Protein AF-A0A1B2HMR7-F1 (afdb_monomer_lite)

Secondary structure (DSSP, 8-state):
------SS---PPTT--EEE---SSHHHHHHHHHHHHHT--SSS-EEEGGGGGGGGGGGGS-HHHHHH-HHHHHHHTS-HHHHHHHHHHHHHSSHHHHHHHHT--HHHHHHHHHHHTTTS-TT-HHHHHHHHHHHTTT-

Foldseek 3Di:
DDDDDDPDDDDDDQPAAWFAADDPDPVRRVVLGVLQSLQADNVRRYGYSVVCVPLSVLLVDDLVVLCPDQQLVLLVPDDPVLLLLLVLCLVPVDLVSSCVVVVHDSVVSVVSVVVSVVRHVSVPSVVNVSSSSSNSSND

Radius of gyration: 16.36 Å; chains: 1; bounding box: 36×29×45 Å

pLDDT: mean 90.77, std 8.51, range [59.47, 97.31]

Sequence (139 aa):
MGVVLAGHLAGFPDGVLAGVGTSPCPARAWTEARTALRFTTVRTPVISHDDLGALALLAHVPVEVLRANADVVALTALSEEDRDTLDAYCATGSLRRAADLLHLHHSSVSRRLDQIGRSVDVSDLARTKLALAALKLLD

Organism: NCBI:txid1586287

Structure (mmCIF, N/CA/C/O backbone):
data_AF-A0A1B2HMR7-F1
#
_entry.id   AF-A0A1B2HMR7-F1
#
loop_
_atom_site.group_PDB
_atom_site.id
_atom_site.type_symbol
_atom_site.label_atom_id
_atom_site.label_alt_id
_atom_site.label_comp_id
_atom_site.label_asym_id
_atom_site.label_entity_id
_atom_site.label_seq_id
_atom_site.pdbx_PDB_ins_code
_atom_site.Cartn_x
_atom_site.Cartn_y
_atom_site.Cartn_z
_atom_site.occupancy
_atom_site.B_iso_or_equiv
_atom_site.auth_seq_id
_atom_site.auth_comp_id
_atom_site.auth_asym_id
_atom_site.auth_atom_id
_atom_site.pdbx_PDB_model_num
ATOM 1 N N . MET A 1 1 ? 0.194 12.836 -17.454 1.00 59.47 1 MET A N 1
ATOM 2 C CA . MET A 1 1 ? 1.172 11.728 -17.492 1.00 59.47 1 MET A CA 1
ATOM 3 C C . MET A 1 1 ? 2.255 12.082 -18.496 1.00 59.47 1 MET A C 1
ATOM 5 O O . MET A 1 1 ? 1.935 12.222 -19.668 1.00 59.47 1 MET A O 1
ATOM 9 N N . GLY A 1 2 ? 3.485 12.314 -18.034 1.00 62.34 2 GLY A N 1
ATOM 10 C CA . GLY A 1 2 ? 4.658 12.565 -18.882 1.00 62.34 2 GLY A CA 1
ATOM 11 C C . GLY A 1 2 ? 5.646 11.401 -18.778 1.00 62.34 2 GLY A C 1
ATOM 12 O O . GLY A 1 2 ? 5.619 10.675 -17.787 1.00 62.34 2 GLY A O 1
ATOM 13 N N . VAL A 1 3 ? 6.486 11.206 -19.795 1.00 63.47 3 VAL A N 1
ATOM 14 C CA . VAL A 1 3 ? 7.517 10.154 -19.816 1.00 63.47 3 VAL A CA 1
ATOM 15 C C . VAL A 1 3 ? 8.874 10.811 -19.991 1.00 63.47 3 VAL A C 1
ATOM 17 O O . VAL A 1 3 ? 9.042 11.646 -20.877 1.00 63.47 3 VAL A O 1
ATOM 20 N N . VAL A 1 4 ? 9.838 10.423 -19.159 1.00 71.44 4 VAL A N 1
ATOM 21 C CA . VAL A 1 4 ? 11.224 10.884 -19.257 1.00 71.44 4 VAL A CA 1
ATOM 22 C C . VAL A 1 4 ? 12.126 9.660 -19.336 1.00 71.44 4 VAL A C 1
ATOM 24 O O . VAL A 1 4 ? 12.092 8.801 -18.460 1.00 71.44 4 VAL A O 1
ATOM 27 N N . LEU A 1 5 ? 12.932 9.581 -20.395 1.00 66.69 5 LEU A N 1
ATOM 28 C CA . LEU A 1 5 ? 14.056 8.652 -20.467 1.00 66.69 5 LEU A CA 1
ATOM 29 C C . LEU A 1 5 ? 15.247 9.333 -19.797 1.00 66.69 5 LEU A C 1
ATOM 31 O O . LEU A 1 5 ? 15.783 10.304 -20.328 1.00 66.69 5 LEU A O 1
ATOM 35 N N . ALA A 1 6 ? 15.625 8.853 -18.617 1.00 63.91 6 ALA A N 1
ATOM 36 C CA . ALA A 1 6 ? 16.702 9.436 -17.834 1.00 63.91 6 ALA A CA 1
ATOM 37 C C . ALA A 1 6 ? 17.870 8.452 -17.718 1.00 63.91 6 ALA A C 1
ATOM 39 O O . ALA A 1 6 ? 17.694 7.323 -17.272 1.00 63.91 6 ALA A O 1
ATOM 40 N N . GLY A 1 7 ? 19.076 8.896 -18.087 1.00 60.81 7 GLY A N 1
ATOM 41 C CA . GLY A 1 7 ? 20.317 8.170 -17.780 1.00 60.81 7 GLY A CA 1
ATOM 42 C C . GLY A 1 7 ? 20.740 8.304 -16.311 1.00 60.81 7 GLY A C 1
ATOM 43 O O . GLY A 1 7 ? 21.601 7.562 -15.848 1.00 60.81 7 GLY A O 1
ATOM 44 N N . HIS A 1 8 ? 20.133 9.243 -15.577 1.00 62.59 8 HIS A N 1
ATOM 45 C CA . HIS A 1 8 ? 20.333 9.448 -14.148 1.00 62.59 8 HIS A CA 1
ATOM 46 C C . HIS A 1 8 ? 19.025 9.903 -13.490 1.00 62.59 8 HIS A C 1
ATOM 48 O O . HIS A 1 8 ? 18.382 10.838 -13.965 1.00 62.59 8 HIS A O 1
ATOM 54 N N . LEU A 1 9 ? 18.633 9.240 -12.404 1.00 66.88 9 LEU A N 1
ATOM 55 C CA . LEU A 1 9 ? 17.415 9.530 -11.648 1.00 66.88 9 LEU A CA 1
ATOM 56 C C . LEU A 1 9 ? 17.768 10.433 -10.463 1.00 66.88 9 LEU A C 1
ATOM 58 O O . LEU A 1 9 ? 18.010 9.950 -9.361 1.00 66.88 9 LEU A O 1
ATOM 62 N N . ALA A 1 10 ? 17.835 11.743 -10.689 1.00 65.94 10 ALA A N 1
ATOM 63 C CA . ALA A 1 10 ? 18.004 12.719 -9.616 1.00 65.94 10 ALA A CA 1
ATOM 64 C C . ALA A 1 10 ? 17.124 13.947 -9.858 1.00 65.94 10 ALA A C 1
ATOM 66 O O . ALA A 1 10 ? 16.918 14.351 -11.001 1.00 65.94 10 ALA A O 1
ATOM 67 N N . GLY A 1 11 ? 16.637 14.547 -8.768 1.00 71.38 11 GLY A N 1
ATOM 68 C CA . GLY A 1 11 ? 15.943 15.837 -8.806 1.00 71.38 11 GLY A CA 1
ATOM 69 C C . GLY A 1 11 ? 14.498 15.774 -9.303 1.00 71.38 11 GLY A C 1
ATOM 70 O O . GLY A 1 11 ? 14.119 16.559 -10.169 1.00 71.38 11 GLY A O 1
ATOM 71 N N . PHE A 1 12 ? 13.681 14.864 -8.760 1.00 77.81 12 PHE A N 1
ATOM 72 C CA . PHE A 1 12 ? 12.230 14.966 -8.938 1.00 77.81 12 PHE A CA 1
ATOM 73 C C . PHE A 1 12 ? 11.720 16.236 -8.236 1.00 77.81 12 PHE A C 1
ATOM 75 O O . PHE A 1 12 ? 12.102 16.464 -7.087 1.00 77.81 12 PHE A O 1
ATOM 82 N N . PRO A 1 13 ? 10.886 17.064 -8.893 1.00 81.44 13 PRO A N 1
ATOM 83 C CA . PRO A 1 13 ? 10.256 18.203 -8.237 1.00 81.44 13 PRO A CA 1
ATOM 84 C C . PRO A 1 13 ? 9.382 17.758 -7.061 1.00 81.44 13 PRO A C 1
ATOM 86 O O . PRO A 1 13 ? 8.783 16.679 -7.099 1.00 81.44 13 PRO A O 1
ATOM 89 N N . ASP A 1 14 ? 9.260 18.617 -6.051 1.00 79.50 14 ASP A N 1
ATOM 90 C CA . ASP A 1 14 ? 8.405 18.349 -4.897 1.00 79.50 14 ASP A CA 1
ATOM 91 C C . ASP A 1 14 ? 6.952 18.090 -5.329 1.00 79.50 14 ASP A C 1
ATOM 93 O O . ASP A 1 14 ? 6.395 18.781 -6.185 1.00 79.50 14 ASP A O 1
ATOM 97 N N . GLY A 1 15 ? 6.337 17.065 -4.735 1.00 81.94 15 GLY A N 1
ATOM 98 C CA . GLY A 1 15 ? 4.955 16.667 -5.017 1.00 81.94 15 GLY A CA 1
ATOM 99 C C . GLY A 1 15 ? 4.756 15.830 -6.287 1.00 81.94 15 GLY A C 1
ATOM 100 O O . GLY A 1 15 ? 3.627 15.425 -6.565 1.00 81.94 15 GLY A O 1
ATOM 101 N N . VAL A 1 16 ? 5.813 15.528 -7.052 1.00 89.00 16 VAL A N 1
ATOM 102 C CA . VAL A 1 16 ? 5.714 14.624 -8.207 1.00 89.00 16 VAL A CA 1
ATOM 103 C C . VAL A 1 16 ? 5.707 13.170 -7.752 1.00 89.00 16 VAL A C 1
ATOM 105 O O . VAL A 1 16 ? 6.626 12.716 -7.075 1.00 89.00 16 VAL A O 1
ATOM 108 N N . LEU A 1 17 ? 4.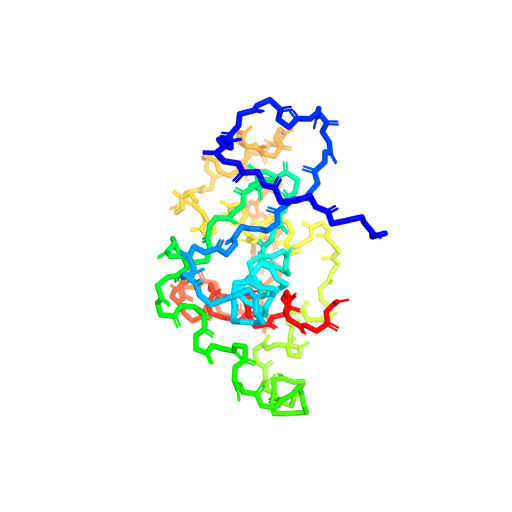699 12.423 -8.203 1.00 92.25 17 LEU A N 1
ATOM 109 C CA . LEU A 1 17 ? 4.675 10.969 -8.104 1.00 92.25 17 LEU A CA 1
ATOM 110 C C . LEU A 1 17 ? 5.361 10.352 -9.327 1.00 92.25 17 LEU A C 1
ATOM 112 O O . LEU A 1 17 ? 5.007 10.665 -10.467 1.00 92.25 17 LEU A O 1
ATOM 116 N N . ALA A 1 18 ? 6.337 9.476 -9.099 1.00 92.88 18 ALA A N 1
ATOM 117 C CA . ALA A 1 18 ? 7.107 8.831 -10.153 1.00 92.88 18 ALA A CA 1
ATOM 118 C C . ALA A 1 18 ? 7.335 7.343 -9.870 1.00 92.88 18 ALA A C 1
ATOM 120 O O . ALA A 1 18 ? 7.839 6.947 -8.822 1.00 92.88 18 ALA A O 1
ATOM 121 N N . GLY A 1 19 ? 7.013 6.512 -10.857 1.00 94.38 19 GLY A N 1
ATOM 122 C CA . GLY A 1 19 ? 7.447 5.124 -10.897 1.00 94.38 19 GLY A CA 1
ATOM 123 C C . GLY A 1 19 ? 8.644 4.971 -11.825 1.00 94.38 19 GLY A C 1
ATOM 124 O O . GLY A 1 19 ? 8.668 5.550 -12.913 1.00 94.38 19 GLY A O 1
ATOM 125 N N . VAL A 1 20 ? 9.629 4.187 -11.406 1.00 94.00 20 VAL A N 1
ATOM 126 C CA . VAL A 1 20 ? 10.858 3.936 -12.161 1.00 94.00 20 VAL A CA 1
ATOM 127 C C . VAL A 1 20 ? 10.910 2.468 -12.565 1.00 94.00 20 VAL A C 1
ATOM 129 O O . VAL A 1 20 ? 10.792 1.585 -11.723 1.00 94.00 20 VAL A O 1
ATOM 132 N N . GLY A 1 21 ? 11.104 2.208 -13.857 1.00 93.88 21 GLY A N 1
ATOM 133 C CA . GLY A 1 21 ? 11.448 0.885 -14.377 1.00 93.88 21 GLY A CA 1
ATOM 134 C C . GLY A 1 21 ? 12.927 0.831 -14.738 1.00 93.88 21 GLY A C 1
ATOM 135 O O . GLY A 1 21 ? 13.463 1.796 -15.283 1.00 93.88 21 GLY A O 1
ATOM 136 N N . THR A 1 22 ? 13.580 -0.283 -14.430 1.00 88.75 22 THR A N 1
ATOM 137 C CA . THR A 1 22 ? 15.036 -0.463 -14.564 1.00 88.75 22 THR A CA 1
ATOM 138 C C . THR A 1 22 ? 15.404 -1.449 -15.672 1.00 88.75 22 THR A C 1
ATOM 140 O O . THR A 1 22 ? 16.586 -1.613 -15.982 1.00 88.75 22 THR A O 1
ATOM 143 N N . SER A 1 23 ? 14.416 -2.090 -16.314 1.00 91.50 23 SER A N 1
ATOM 144 C CA . SER A 1 23 ? 14.672 -3.015 -17.416 1.00 91.50 23 SER A CA 1
ATOM 145 C C . SER A 1 23 ? 15.460 -2.361 -18.563 1.00 91.50 23 SER A C 1
ATOM 147 O O . SER A 1 23 ? 15.125 -1.262 -19.005 1.00 91.50 23 SER A O 1
ATOM 149 N N . PRO A 1 24 ? 16.441 -3.065 -19.158 1.00 89.88 24 PRO A N 1
ATOM 150 C CA . PRO A 1 24 ? 17.122 -2.579 -20.357 1.00 89.88 24 PRO A CA 1
ATOM 151 C C . PRO A 1 24 ? 16.207 -2.556 -21.594 1.00 89.88 24 PRO A C 1
ATOM 153 O O . PRO A 1 24 ? 16.544 -1.933 -22.598 1.00 89.88 24 PRO A O 1
ATOM 156 N N . CYS A 1 25 ? 15.053 -3.237 -21.555 1.00 93.06 25 CYS A N 1
ATOM 157 C CA . CYS A 1 25 ? 14.056 -3.196 -22.621 1.00 93.06 25 CYS A CA 1
ATOM 158 C C . CYS A 1 25 ? 13.075 -2.032 -22.381 1.00 93.06 25 CYS A C 1
ATOM 160 O O . CYS A 1 25 ? 12.325 -2.088 -21.405 1.00 93.06 25 CYS A O 1
ATOM 162 N N . PRO A 1 26 ? 12.973 -1.033 -23.282 1.00 90.75 26 PRO A N 1
ATOM 163 C CA . PRO A 1 26 ? 12.131 0.146 -23.058 1.00 90.75 26 PRO A CA 1
ATOM 164 C C . PRO A 1 26 ? 10.649 -0.167 -22.815 1.00 90.75 26 PRO A C 1
ATOM 166 O O . PRO A 1 26 ? 10.019 0.436 -21.951 1.00 90.75 26 PRO A O 1
ATOM 169 N N . ALA A 1 27 ? 10.085 -1.141 -23.538 1.00 91.94 27 ALA A N 1
ATOM 170 C CA . ALA A 1 27 ? 8.683 -1.534 -23.370 1.00 91.94 27 ALA A CA 1
ATOM 171 C C . ALA A 1 27 ? 8.416 -2.159 -21.989 1.00 91.94 27 ALA A C 1
ATOM 173 O O . ALA A 1 27 ? 7.371 -1.927 -21.373 1.00 91.94 27 ALA A O 1
ATOM 174 N N . ARG A 1 28 ? 9.381 -2.932 -21.483 1.00 92.81 28 ARG A N 1
ATOM 175 C CA . ARG A 1 28 ? 9.301 -3.535 -20.155 1.00 92.81 28 ARG A CA 1
ATOM 176 C C . ARG A 1 28 ? 9.544 -2.497 -19.063 1.00 92.81 28 ARG A C 1
ATOM 178 O O . ARG A 1 28 ? 8.729 -2.423 -18.154 1.00 92.81 28 ARG A O 1
ATOM 185 N N . ALA A 1 29 ? 10.556 -1.642 -19.207 1.00 93.00 29 ALA A N 1
ATOM 186 C CA . ALA A 1 29 ? 10.812 -0.534 -18.286 1.00 93.00 29 ALA A CA 1
ATOM 187 C C . ALA A 1 29 ? 9.598 0.395 -18.165 1.00 93.00 29 ALA A C 1
ATOM 189 O O . ALA A 1 29 ? 9.256 0.838 -17.075 1.00 93.00 29 ALA A O 1
ATOM 190 N N . TRP A 1 30 ? 8.888 0.639 -19.269 1.00 92.44 30 TRP A N 1
ATOM 191 C CA . TRP A 1 30 ? 7.636 1.389 -19.245 1.00 92.44 30 TRP A CA 1
ATOM 192 C C . TRP A 1 30 ? 6.550 0.700 -18.411 1.00 92.44 30 TRP A C 1
ATOM 194 O O . TRP A 1 30 ? 5.875 1.341 -17.607 1.00 92.44 30 TRP A O 1
ATOM 204 N N . THR A 1 31 ? 6.385 -0.611 -18.579 1.00 93.62 31 THR A N 1
ATOM 205 C CA . THR A 1 31 ? 5.411 -1.393 -17.805 1.00 93.62 31 THR A CA 1
ATOM 206 C C . THR A 1 31 ? 5.775 -1.407 -16.319 1.00 93.62 31 THR A C 1
ATOM 208 O O . THR A 1 31 ? 4.919 -1.149 -15.478 1.00 93.62 31 THR A O 1
ATOM 211 N N . GLU A 1 32 ? 7.052 -1.619 -16.002 1.00 95.06 32 GLU A N 1
ATOM 212 C CA . GLU A 1 32 ? 7.606 -1.578 -14.646 1.00 95.06 32 GLU A CA 1
ATOM 213 C C . GLU A 1 32 ? 7.392 -0.210 -13.985 1.00 95.06 32 GLU A C 1
ATOM 215 O O . GLU A 1 32 ? 6.857 -0.139 -12.880 1.00 95.06 32 GLU A O 1
ATOM 220 N N . ALA A 1 33 ? 7.711 0.880 -14.689 1.00 95.06 33 ALA A N 1
ATOM 221 C CA . ALA A 1 33 ? 7.490 2.246 -14.223 1.00 95.06 33 ALA A CA 1
ATOM 222 C C . ALA A 1 33 ? 6.009 2.518 -13.930 1.00 95.06 33 ALA A C 1
ATOM 224 O O . ALA A 1 33 ? 5.676 3.102 -12.903 1.00 95.06 33 ALA A O 1
ATOM 225 N N . ARG A 1 34 ? 5.093 2.062 -14.795 1.00 94.31 34 ARG A N 1
ATOM 226 C CA . ARG A 1 34 ? 3.647 2.209 -14.563 1.00 94.31 34 ARG A CA 1
ATOM 227 C C . ARG A 1 34 ? 3.163 1.414 -13.356 1.00 94.31 34 ARG A C 1
ATOM 229 O O . ARG A 1 34 ? 2.321 1.914 -12.615 1.00 94.31 34 ARG A O 1
ATOM 236 N N . THR A 1 35 ? 3.680 0.205 -13.159 1.00 95.12 35 THR A N 1
ATOM 237 C CA . THR 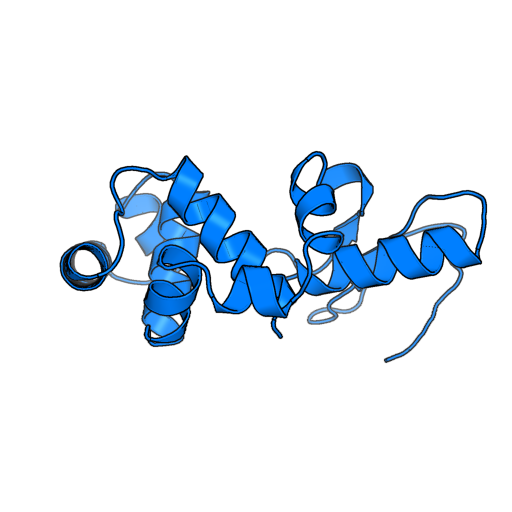A 1 35 ? 3.381 -0.595 -11.969 1.00 95.12 35 THR A CA 1
ATOM 238 C C . THR A 1 35 ? 3.893 0.101 -10.714 1.00 95.12 35 THR A C 1
ATOM 240 O O . THR A 1 35 ? 3.116 0.317 -9.792 1.00 95.12 35 THR A O 1
ATOM 243 N N . ALA A 1 36 ? 5.157 0.529 -10.696 1.00 95.81 36 ALA A N 1
ATOM 244 C CA . ALA A 1 36 ? 5.746 1.258 -9.575 1.00 95.81 36 ALA A CA 1
ATOM 245 C C . ALA A 1 36 ? 4.986 2.546 -9.246 1.00 95.81 36 ALA A C 1
ATOM 247 O O . ALA A 1 36 ? 4.731 2.821 -8.077 1.00 95.81 36 ALA A O 1
ATOM 248 N N . LEU A 1 37 ? 4.543 3.282 -10.270 1.00 95.00 37 LEU A N 1
ATOM 249 C CA . LEU A 1 37 ? 3.776 4.512 -10.098 1.00 95.00 37 LEU A CA 1
ATOM 250 C C . LEU A 1 37 ? 2.484 4.276 -9.304 1.00 95.00 37 LEU A C 1
ATOM 252 O O . LEU A 1 37 ? 2.145 5.092 -8.456 1.00 95.00 37 LEU A O 1
ATOM 256 N N . ARG A 1 38 ? 1.792 3.153 -9.518 1.00 94.31 38 ARG A N 1
ATOM 257 C CA . ARG A 1 38 ? 0.565 2.823 -8.771 1.00 94.31 38 ARG A CA 1
ATOM 258 C C . ARG A 1 38 ? 0.807 2.618 -7.278 1.00 94.31 38 ARG A C 1
ATOM 260 O O . ARG A 1 38 ? -0.075 2.877 -6.478 1.00 94.31 38 ARG A O 1
ATOM 267 N N . PHE A 1 39 ? 2.007 2.196 -6.884 1.00 93.75 39 PHE A N 1
ATOM 268 C CA . PHE A 1 39 ? 2.357 2.032 -5.472 1.00 93.75 39 PHE A CA 1
ATOM 269 C C . PHE A 1 39 ? 2.799 3.332 -4.791 1.00 93.75 39 PHE A C 1
ATOM 271 O O . PHE A 1 39 ? 2.976 3.337 -3.567 1.00 93.75 39 PHE A O 1
ATOM 278 N N . THR A 1 40 ? 3.003 4.412 -5.555 1.00 92.62 40 THR A N 1
ATOM 279 C CA . THR A 1 40 ? 3.458 5.693 -5.003 1.00 92.62 40 THR A CA 1
ATOM 280 C C . THR A 1 40 ? 2.415 6.289 -4.068 1.00 92.62 40 THR A C 1
ATOM 282 O O . THR A 1 40 ? 1.212 6.081 -4.203 1.00 92.62 40 THR A O 1
ATOM 285 N N . THR A 1 41 ? 2.895 7.023 -3.072 1.00 88.31 41 THR A N 1
ATOM 286 C CA . THR A 1 41 ? 2.054 7.774 -2.136 1.00 88.31 41 THR A CA 1
ATOM 287 C C . THR A 1 41 ? 2.690 9.135 -1.903 1.00 88.31 41 THR A C 1
ATOM 289 O O . THR A 1 41 ? 3.858 9.331 -2.226 1.00 88.31 41 THR A O 1
ATOM 292 N N . VAL A 1 42 ? 1.982 10.063 -1.260 1.00 85.56 42 VAL A N 1
ATOM 293 C CA . VAL A 1 42 ? 2.576 11.351 -0.856 1.00 85.56 42 VAL A CA 1
ATOM 294 C C . VAL A 1 42 ? 3.814 11.155 0.041 1.00 85.56 42 VAL A C 1
ATOM 296 O O . VAL A 1 42 ? 4.755 11.939 -0.028 1.00 85.56 42 VAL A O 1
ATOM 299 N N . ARG A 1 43 ? 3.853 10.081 0.847 1.00 84.12 43 ARG A N 1
ATOM 300 C CA . ARG A 1 43 ? 4.988 9.741 1.729 1.00 84.12 43 ARG A CA 1
ATOM 301 C C . ARG A 1 43 ? 6.127 9.023 1.002 1.00 84.12 43 ARG A C 1
ATOM 303 O O . ARG A 1 43 ? 7.279 9.135 1.405 1.00 84.12 43 ARG A O 1
ATOM 310 N N . THR A 1 44 ? 5.804 8.284 -0.055 1.00 88.31 44 THR A N 1
ATOM 311 C CA . THR A 1 44 ? 6.749 7.539 -0.902 1.00 88.31 44 THR A CA 1
ATOM 312 C C . THR A 1 44 ? 6.510 7.908 -2.368 1.00 88.31 44 THR A C 1
ATOM 314 O O . THR A 1 44 ? 5.945 7.108 -3.124 1.00 88.31 44 THR A O 1
ATOM 317 N N . PRO A 1 45 ? 6.865 9.145 -2.761 1.00 91.00 45 PRO A N 1
ATOM 318 C CA . PRO A 1 45 ? 6.453 9.709 -4.043 1.00 91.00 45 PRO A CA 1
ATOM 319 C C . PRO A 1 45 ? 7.204 9.101 -5.226 1.00 91.00 45 PRO A C 1
ATOM 321 O O . PRO A 1 45 ? 6.672 9.054 -6.330 1.00 91.00 45 PRO A O 1
ATOM 324 N N . VAL A 1 46 ? 8.416 8.594 -5.000 1.00 92.56 46 VAL A N 1
ATOM 325 C CA . VAL A 1 46 ? 9.238 7.953 -6.026 1.00 92.56 46 VAL A CA 1
ATOM 326 C C . VAL A 1 46 ? 9.493 6.506 -5.628 1.00 92.56 46 VAL A C 1
ATOM 328 O O . VAL A 1 46 ? 10.011 6.257 -4.541 1.00 92.56 46 VAL A O 1
ATOM 331 N N . ILE A 1 47 ? 9.128 5.559 -6.493 1.00 93.81 47 ILE A N 1
ATOM 332 C CA . ILE A 1 47 ? 9.322 4.121 -6.258 1.00 93.81 47 ILE A CA 1
ATOM 333 C C . ILE A 1 47 ? 10.016 3.491 -7.464 1.00 93.81 47 ILE A C 1
ATOM 335 O O . ILE A 1 47 ? 9.563 3.653 -8.600 1.00 93.81 47 ILE A O 1
ATOM 339 N N . SER A 1 48 ? 11.091 2.738 -7.215 1.00 94.25 48 SER A N 1
ATOM 340 C CA . SER A 1 48 ? 11.655 1.825 -8.209 1.00 94.25 48 SER A CA 1
ATOM 341 C C . SER A 1 48 ? 10.874 0.522 -8.231 1.00 94.25 48 SER A C 1
ATOM 343 O O . SER A 1 48 ? 10.527 -0.029 -7.188 1.00 94.25 48 SER A O 1
ATOM 345 N N . HIS A 1 49 ? 10.616 -0.003 -9.424 1.00 95.44 49 HIS A N 1
ATOM 346 C CA . HIS A 1 49 ? 9.966 -1.295 -9.588 1.00 95.44 49 HIS A CA 1
ATOM 347 C C . HIS A 1 49 ? 10.740 -2.422 -8.886 1.00 95.44 49 HIS A C 1
ATOM 349 O O . HIS A 1 49 ? 10.121 -3.319 -8.319 1.00 95.44 49 HIS A O 1
ATOM 355 N N . ASP A 1 50 ? 12.074 -2.355 -8.863 1.00 93.88 50 ASP A N 1
ATOM 356 C CA . ASP A 1 50 ? 12.909 -3.353 -8.183 1.00 93.88 50 ASP A CA 1
ATOM 357 C C . ASP A 1 50 ? 12.711 -3.347 -6.658 1.00 93.88 50 ASP A C 1
ATOM 359 O O . ASP A 1 50 ? 12.780 -4.403 -6.026 1.00 93.88 50 ASP A O 1
ATOM 363 N N . ASP A 1 51 ? 12.367 -2.194 -6.073 1.00 93.94 51 ASP A N 1
ATOM 364 C CA . ASP A 1 51 ? 12.119 -2.057 -4.631 1.00 93.94 51 ASP A CA 1
ATOM 365 C C . ASP A 1 51 ? 10.782 -2.688 -4.206 1.00 93.94 51 ASP A C 1
ATOM 367 O O . ASP A 1 51 ? 10.575 -2.979 -3.027 1.00 93.94 51 ASP A O 1
ATOM 371 N N . LEU A 1 52 ? 9.862 -2.932 -5.150 1.00 93.69 52 LEU A N 1
ATOM 372 C CA . LEU A 1 52 ? 8.582 -3.585 -4.857 1.00 93.69 52 LEU A CA 1
ATOM 373 C C . LEU A 1 52 ? 8.751 -5.061 -4.487 1.00 93.69 52 LEU A C 1
ATOM 375 O O . LEU A 1 52 ? 7.906 -5.620 -3.779 1.00 93.69 52 LEU A O 1
ATOM 379 N N . GLY A 1 53 ? 9.795 -5.718 -5.002 1.00 94.12 53 GLY A N 1
ATOM 380 C CA . GLY A 1 53 ? 10.007 -7.153 -4.833 1.00 94.12 53 GLY A CA 1
ATOM 381 C C . GLY A 1 53 ? 8.745 -7.969 -5.150 1.00 94.12 53 GLY A C 1
ATOM 382 O O . GLY A 1 53 ? 8.171 -7.871 -6.235 1.00 94.12 53 GLY A O 1
ATOM 383 N N . ALA A 1 54 ? 8.278 -8.763 -4.181 1.00 94.38 54 ALA A N 1
ATOM 384 C CA . ALA A 1 54 ? 7.098 -9.616 -4.343 1.00 94.38 54 ALA A CA 1
ATOM 385 C C . ALA A 1 54 ? 5.778 -8.840 -4.531 1.00 94.38 54 ALA A C 1
ATOM 387 O O . ALA A 1 54 ? 4.834 -9.392 -5.094 1.00 94.38 54 ALA A O 1
ATOM 388 N N . LEU A 1 55 ? 5.694 -7.568 -4.120 1.00 94.31 55 LEU A N 1
ATOM 389 C CA . LEU A 1 55 ? 4.482 -6.760 -4.315 1.00 94.31 55 LEU A CA 1
ATOM 390 C C . LEU A 1 55 ? 4.196 -6.502 -5.799 1.00 94.31 55 LEU A C 1
ATOM 392 O O . LEU A 1 55 ? 3.032 -6.401 -6.185 1.00 94.31 55 LEU A O 1
ATOM 396 N N . ALA A 1 56 ? 5.227 -6.486 -6.652 1.00 94.62 56 ALA A N 1
ATOM 397 C CA . ALA A 1 56 ? 5.060 -6.351 -8.099 1.00 94.62 56 ALA A CA 1
ATOM 398 C C . ALA A 1 56 ? 4.248 -7.507 -8.716 1.00 94.62 56 ALA A C 1
ATOM 400 O O . ALA A 1 56 ? 3.620 -7.344 -9.764 1.00 94.62 56 ALA A O 1
ATOM 401 N N . LEU A 1 57 ? 4.200 -8.674 -8.060 1.00 94.62 57 LEU A N 1
ATOM 402 C CA . LEU A 1 57 ? 3.398 -9.809 -8.522 1.00 94.62 57 LEU A CA 1
ATOM 403 C C . LEU A 1 57 ? 1.896 -9.507 -8.472 1.00 94.62 57 LEU A C 1
ATOM 405 O O . LEU A 1 57 ? 1.158 -10.006 -9.319 1.00 94.62 57 LEU A O 1
ATOM 409 N N . LEU A 1 58 ? 1.444 -8.636 -7.561 1.00 94.75 58 LEU A N 1
ATOM 410 C CA . LEU A 1 58 ? 0.036 -8.234 -7.481 1.00 94.75 58 LEU A CA 1
ATOM 411 C C . LEU A 1 58 ? -0.444 -7.542 -8.760 1.00 94.75 58 LEU A C 1
ATOM 413 O O . LEU A 1 58 ? -1.603 -7.689 -9.130 1.00 94.75 58 LEU A O 1
ATOM 417 N N . ALA A 1 59 ? 0.446 -6.853 -9.481 1.00 93.25 59 ALA A N 1
ATOM 418 C CA . ALA A 1 59 ? 0.107 -6.193 -10.742 1.00 93.25 59 ALA A CA 1
ATOM 419 C C . ALA A 1 59 ? -0.261 -7.174 -11.870 1.00 93.25 59 ALA A C 1
ATOM 421 O O . ALA A 1 59 ? -0.818 -6.758 -12.884 1.00 93.25 59 ALA A O 1
ATOM 422 N N . HIS A 1 60 ? 0.038 -8.464 -11.694 1.00 93.81 60 HIS A N 1
ATOM 423 C CA . HIS A 1 60 ? -0.329 -9.529 -12.626 1.00 93.81 60 HIS A CA 1
ATOM 424 C C . HIS A 1 60 ? -1.663 -10.194 -12.264 1.00 93.81 60 HIS A C 1
ATOM 426 O O . HIS A 1 60 ? -2.181 -10.995 -13.042 1.00 93.81 60 HIS A O 1
ATOM 432 N N . VAL A 1 61 ? -2.226 -9.884 -11.092 1.00 95.81 61 VAL A N 1
ATOM 433 C CA . VAL A 1 61 ? -3.538 -10.383 -10.682 1.00 95.81 61 VAL A CA 1
ATOM 434 C C . VAL A 1 61 ? -4.616 -9.581 -11.419 1.00 95.81 61 VAL A C 1
ATOM 436 O O . VAL A 1 61 ? -4.551 -8.349 -11.423 1.00 95.81 61 VAL A O 1
ATOM 439 N N . PRO A 1 62 ? -5.621 -10.233 -12.036 1.00 95.88 62 PRO A N 1
ATOM 440 C CA . PRO A 1 62 ? -6.721 -9.522 -12.680 1.00 95.88 62 PRO A CA 1
ATOM 441 C C . PRO A 1 62 ? -7.428 -8.567 -11.711 1.00 95.88 62 PRO A C 1
ATOM 443 O O . PRO A 1 62 ? -7.705 -8.920 -10.562 1.00 95.88 62 PRO A O 1
ATOM 446 N N . VAL A 1 63 ? -7.752 -7.362 -12.183 1.00 94.12 63 VAL A N 1
ATOM 447 C CA . VAL A 1 63 ? -8.355 -6.291 -11.370 1.00 94.12 63 VAL A CA 1
ATOM 448 C C . VAL A 1 63 ? -9.679 -6.740 -10.746 1.00 94.12 63 VAL A C 1
ATOM 450 O O . VAL A 1 63 ? -9.995 -6.384 -9.615 1.00 94.12 63 VAL A O 1
ATOM 453 N N . GLU A 1 64 ? -10.445 -7.564 -11.451 1.00 96.06 64 GLU A N 1
ATOM 454 C CA . GLU A 1 64 ? -11.714 -8.131 -10.999 1.00 96.06 64 GLU A CA 1
ATOM 455 C C . GLU A 1 64 ? -11.515 -9.074 -9.807 1.00 96.06 64 GLU A C 1
ATOM 457 O O . GLU A 1 64 ? -12.318 -9.070 -8.876 1.00 96.06 64 GLU A O 1
ATOM 462 N N . VAL A 1 65 ? -10.416 -9.836 -9.802 1.00 97.31 65 VAL A N 1
ATOM 463 C CA . VAL A 1 65 ? -10.047 -10.722 -8.689 1.00 97.31 65 VAL A CA 1
ATOM 464 C C . VAL A 1 65 ? -9.628 -9.898 -7.474 1.00 97.31 65 VAL A C 1
ATOM 466 O O . VAL A 1 65 ? -10.051 -10.202 -6.361 1.00 97.31 65 VAL A O 1
ATOM 469 N N . LEU A 1 66 ? -8.857 -8.824 -7.681 1.00 96.06 66 LEU A N 1
ATOM 470 C CA . LEU A 1 66 ? -8.492 -7.898 -6.605 1.00 96.06 66 LEU A CA 1
ATOM 471 C C . LEU A 1 66 ? -9.735 -7.227 -6.000 1.00 96.06 66 LEU A C 1
ATOM 473 O O . LEU A 1 66 ? -9.880 -7.209 -4.783 1.00 96.06 66 LEU A O 1
ATOM 477 N N . ARG A 1 67 ? -10.669 -6.746 -6.832 1.00 95.50 67 ARG A N 1
ATOM 478 C CA . ARG A 1 67 ? -11.928 -6.121 -6.381 1.00 95.50 67 ARG A CA 1
ATOM 479 C C . ARG A 1 67 ? -12.856 -7.076 -5.638 1.00 95.50 67 ARG A C 1
ATOM 481 O O . ARG A 1 67 ? -13.604 -6.626 -4.781 1.00 95.50 67 ARG A O 1
ATOM 488 N N . ALA A 1 68 ? -12.842 -8.363 -5.977 1.00 96.56 68 ALA A N 1
ATOM 489 C CA . ALA A 1 68 ? -13.677 -9.370 -5.324 1.00 96.56 68 ALA A CA 1
ATOM 490 C C . ALA A 1 68 ? -13.091 -9.880 -3.994 1.00 96.56 68 ALA A C 1
ATOM 492 O O . ALA A 1 68 ? -13.779 -10.580 -3.251 1.00 96.56 68 ALA A O 1
ATOM 493 N N . ASN A 1 69 ? -11.829 -9.565 -3.684 1.00 96.69 69 ASN A N 1
ATOM 494 C CA . ASN A 1 69 ? -11.197 -9.990 -2.441 1.00 96.69 69 ASN A CA 1
ATOM 495 C C . ASN A 1 69 ? -11.835 -9.290 -1.226 1.00 96.69 69 ASN A C 1
ATOM 497 O O . ASN A 1 69 ? -11.949 -8.067 -1.193 1.00 96.69 69 ASN A O 1
ATOM 501 N N . ALA A 1 70 ? -12.206 -10.065 -0.204 1.00 95.75 70 ALA A N 1
ATOM 502 C CA . ALA A 1 70 ? -12.915 -9.556 0.971 1.00 95.75 70 ALA A CA 1
ATOM 503 C C . ALA A 1 70 ? -12.143 -8.465 1.737 1.00 95.75 70 ALA A C 1
ATOM 505 O O . ALA A 1 70 ? -12.755 -7.496 2.184 1.00 95.75 70 ALA A O 1
ATOM 506 N N . ASP A 1 71 ? -10.816 -8.583 1.847 1.00 95.25 71 ASP A N 1
ATOM 507 C CA . ASP A 1 71 ? -9.990 -7.599 2.554 1.00 95.25 71 ASP A CA 1
ATOM 508 C C . ASP A 1 71 ? -9.926 -6.283 1.762 1.00 95.25 71 ASP A C 1
ATOM 510 O O . ASP A 1 71 ? -10.055 -5.199 2.328 1.00 95.25 71 ASP A O 1
ATOM 514 N N . VAL A 1 72 ? -9.804 -6.365 0.433 1.00 96.25 72 VAL A N 1
ATOM 515 C CA . VAL A 1 72 ? -9.812 -5.190 -0.455 1.00 96.25 72 VAL A CA 1
ATOM 516 C C . VAL A 1 72 ? -11.174 -4.491 -0.435 1.00 96.25 72 VAL A C 1
ATOM 518 O O . VAL A 1 72 ? -11.233 -3.262 -0.371 1.00 96.25 72 VAL A O 1
ATOM 521 N N . VAL A 1 73 ? -12.274 -5.250 -0.425 1.00 96.56 73 VAL A N 1
ATOM 522 C CA . VAL A 1 73 ? -13.635 -4.704 -0.279 1.00 96.56 73 VAL A CA 1
ATOM 523 C C . VAL A 1 73 ? -13.789 -3.974 1.054 1.00 96.56 73 VAL A C 1
ATOM 525 O O . VAL A 1 73 ? -14.280 -2.844 1.075 1.00 96.56 73 VAL A O 1
ATOM 528 N N . ALA A 1 74 ? -13.332 -4.578 2.154 1.00 95.94 74 ALA A N 1
ATOM 529 C CA . ALA A 1 74 ? -13.387 -3.959 3.474 1.00 95.94 74 ALA A CA 1
ATOM 530 C C . ALA A 1 74 ? -12.598 -2.641 3.520 1.00 95.94 74 ALA A C 1
ATOM 532 O O . ALA A 1 74 ? -13.102 -1.649 4.043 1.00 95.94 74 ALA A O 1
ATOM 533 N N . LEU A 1 75 ? -11.406 -2.600 2.914 1.00 95.50 75 LEU A N 1
ATOM 534 C CA . LEU A 1 75 ? -10.597 -1.382 2.817 1.00 95.50 75 LEU A CA 1
ATOM 535 C C . LEU A 1 75 ? -11.219 -0.316 1.909 1.00 95.50 75 LEU A C 1
ATOM 537 O O . LEU A 1 75 ? -11.117 0.868 2.212 1.00 95.50 75 LEU A O 1
ATOM 541 N N . THR A 1 76 ? -11.882 -0.711 0.822 1.00 94.56 76 THR A N 1
ATOM 542 C CA . THR A 1 76 ? -12.555 0.227 -0.096 1.00 94.56 76 THR A CA 1
ATOM 543 C C . THR A 1 76 ? -13.720 0.950 0.588 1.00 94.56 76 THR A C 1
ATOM 545 O O . THR A 1 76 ? -14.035 2.084 0.238 1.00 94.56 76 THR A O 1
ATOM 548 N N . ALA A 1 77 ? -14.347 0.319 1.585 1.00 94.50 77 ALA A N 1
ATOM 549 C CA . ALA A 1 77 ? -15.419 0.919 2.376 1.00 94.50 77 ALA A CA 1
ATOM 550 C C . ALA A 1 77 ? -14.923 1.914 3.446 1.00 94.50 77 ALA A C 1
ATOM 552 O O . ALA A 1 77 ? -15.739 2.624 4.038 1.00 94.50 77 ALA A O 1
ATOM 553 N N . LEU A 1 78 ? -13.615 1.964 3.722 1.00 95.31 78 LEU A N 1
ATOM 554 C CA . LEU A 1 78 ? -13.038 2.892 4.693 1.00 95.31 78 LEU A CA 1
ATOM 555 C C . LEU A 1 78 ? -12.921 4.309 4.120 1.00 95.31 78 LEU A C 1
ATOM 557 O O . LEU A 1 78 ? -12.665 4.513 2.930 1.00 95.31 78 LEU A O 1
ATOM 561 N N . SER A 1 79 ? -13.023 5.303 5.005 1.00 94.94 79 SER A N 1
ATOM 562 C CA . SER A 1 79 ? -12.689 6.682 4.648 1.00 94.94 79 SER A CA 1
ATOM 563 C C . SER A 1 79 ? -11.211 6.800 4.248 1.00 94.94 79 SER A C 1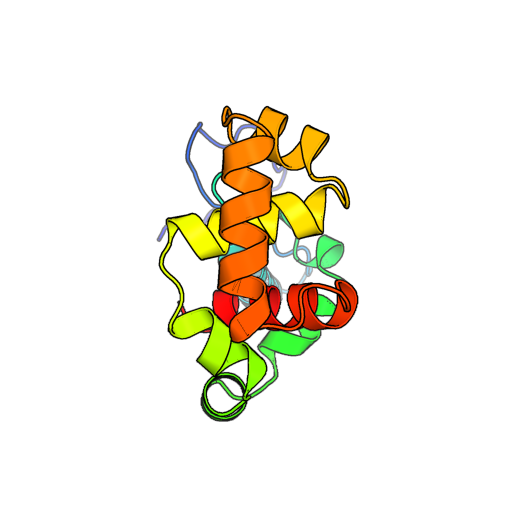
ATOM 565 O O . SER A 1 79 ? -10.383 5.951 4.587 1.00 94.94 79 SER A O 1
ATOM 567 N N . GLU A 1 80 ? -10.857 7.846 3.500 1.00 91.69 80 GLU A N 1
ATOM 568 C CA . GLU A 1 80 ? -9.453 8.125 3.164 1.00 91.69 80 GLU A CA 1
ATOM 569 C C . GLU A 1 80 ? -8.604 8.320 4.430 1.00 91.69 80 GLU A C 1
ATOM 571 O O . GLU A 1 80 ? -7.551 7.703 4.557 1.00 91.69 80 GLU A O 1
ATOM 576 N N . GLU A 1 81 ? -9.121 9.048 5.427 1.00 92.56 81 GLU A N 1
ATOM 577 C CA . GLU A 1 81 ? -8.444 9.240 6.717 1.00 92.56 81 GLU A CA 1
ATOM 578 C C . GLU A 1 81 ? -8.205 7.926 7.477 1.00 92.56 81 GLU A C 1
ATOM 580 O O . GLU A 1 81 ? -7.166 7.756 8.126 1.00 92.56 81 GLU A O 1
ATOM 585 N N . ASP A 1 82 ? -9.157 6.992 7.426 1.00 95.06 82 ASP A N 1
ATOM 586 C CA . ASP A 1 82 ? -9.018 5.685 8.070 1.00 95.06 82 ASP A CA 1
ATOM 587 C C . ASP A 1 82 ? -7.988 4.815 7.342 1.00 95.06 82 ASP A C 1
ATOM 589 O O . ASP A 1 82 ? -7.161 4.172 7.993 1.00 95.06 82 ASP A O 1
ATOM 593 N N . ARG A 1 83 ? -7.978 4.840 6.001 1.00 94.00 83 ARG A N 1
ATOM 594 C CA . ARG A 1 83 ? -6.956 4.156 5.192 1.00 94.00 83 ARG A CA 1
ATOM 595 C C . ARG A 1 83 ? -5.565 4.719 5.456 1.00 94.00 83 ARG A C 1
ATOM 597 O O . ARG A 1 83 ? -4.631 3.942 5.634 1.00 94.00 83 ARG A O 1
ATOM 604 N N . ASP A 1 84 ? -5.431 6.037 5.563 1.00 92.56 84 ASP A N 1
ATOM 605 C CA . ASP A 1 84 ? -4.168 6.685 5.923 1.00 92.56 84 ASP A CA 1
ATOM 606 C C . ASP A 1 84 ? -3.712 6.323 7.336 1.00 92.56 84 ASP A C 1
ATOM 608 O O . ASP A 1 84 ? -2.532 6.041 7.563 1.00 92.56 84 ASP A O 1
ATOM 612 N N . THR A 1 85 ? -4.649 6.273 8.287 1.00 95.00 85 THR A N 1
ATOM 613 C CA . THR A 1 85 ? -4.357 5.850 9.661 1.00 95.00 85 THR A CA 1
ATOM 614 C C . THR A 1 85 ? -3.845 4.409 9.690 1.00 95.00 85 THR A C 1
ATOM 616 O O . THR A 1 85 ? -2.863 4.104 10.375 1.00 95.00 85 THR A O 1
ATOM 619 N N . LEU A 1 86 ? -4.476 3.528 8.914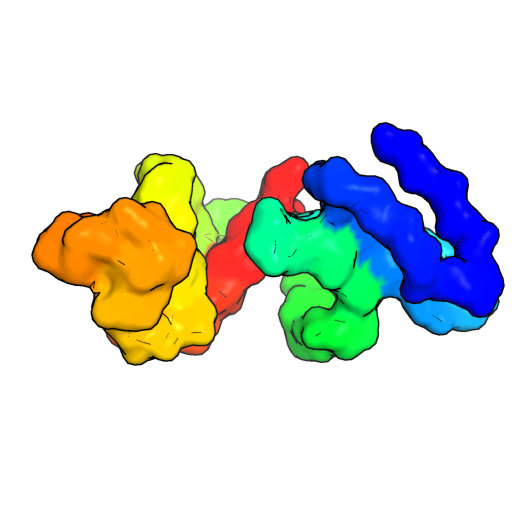 1.00 95.12 86 LEU A N 1
ATOM 620 C CA . LEU A 1 86 ? -4.097 2.127 8.807 1.00 95.12 86 LEU A CA 1
ATOM 621 C C . LEU A 1 86 ? -2.744 1.933 8.108 1.00 95.12 86 LEU A C 1
ATOM 623 O O . LEU A 1 86 ? -1.924 1.157 8.599 1.00 95.12 86 LEU A O 1
ATOM 627 N N . ASP A 1 87 ? -2.479 2.647 7.011 1.00 93.06 87 ASP A N 1
ATOM 628 C CA . ASP A 1 87 ? -1.197 2.592 6.295 1.00 93.06 87 ASP A CA 1
ATOM 629 C C . ASP A 1 87 ? -0.047 3.099 7.181 1.00 93.06 87 ASP A C 1
ATOM 631 O O . ASP A 1 87 ? 0.983 2.434 7.298 1.00 93.06 87 ASP A O 1
ATOM 635 N N . ALA A 1 88 ? -0.248 4.202 7.912 1.00 93.62 88 ALA A N 1
ATOM 636 C CA . ALA A 1 88 ? 0.723 4.717 8.881 1.00 93.62 88 ALA A CA 1
ATOM 637 C C . ALA A 1 88 ? 1.004 3.725 10.022 1.00 93.62 88 ALA A C 1
ATOM 639 O O . ALA A 1 88 ? 2.158 3.529 10.428 1.00 93.62 88 ALA A O 1
ATOM 640 N N . TYR A 1 89 ? -0.034 3.068 10.543 1.00 94.88 89 TYR A N 1
ATOM 641 C CA . TYR A 1 89 ? 0.130 2.032 11.559 1.00 94.88 89 TYR A CA 1
ATOM 642 C C . TYR A 1 89 ? 0.874 0.813 11.007 1.00 94.88 89 TYR A C 1
ATOM 644 O O . TYR A 1 89 ? 1.830 0.348 11.628 1.00 94.88 89 TYR A O 1
ATOM 652 N N . CYS A 1 90 ? 0.529 0.353 9.804 1.00 92.81 90 CYS A N 1
ATOM 653 C CA . CYS A 1 90 ? 1.221 -0.738 9.124 1.00 92.81 90 CYS A CA 1
ATOM 654 C C . CYS A 1 90 ? 2.703 -0.415 8.873 1.00 92.81 90 CYS A C 1
ATOM 656 O O . CYS A 1 90 ? 3.571 -1.267 9.088 1.00 92.81 90 CYS A O 1
ATOM 658 N N . ALA A 1 91 ? 3.013 0.806 8.438 1.00 90.00 91 ALA A N 1
ATOM 659 C CA . ALA A 1 91 ? 4.378 1.249 8.172 1.00 90.00 91 ALA A CA 1
ATOM 660 C C . ALA A 1 91 ? 5.242 1.284 9.443 1.00 90.00 91 ALA A C 1
ATOM 662 O O . ALA A 1 91 ? 6.418 0.927 9.407 1.00 90.00 91 ALA A O 1
ATOM 663 N N . THR A 1 92 ? 4.663 1.686 10.576 1.00 92.38 92 THR A N 1
ATOM 664 C CA . THR A 1 92 ? 5.417 1.940 11.814 1.00 92.38 92 THR A CA 1
ATOM 665 C C . THR A 1 92 ? 5.354 0.814 12.847 1.00 92.38 92 THR A C 1
ATOM 667 O O . THR A 1 92 ? 6.210 0.760 13.736 1.00 92.38 92 THR A O 1
ATOM 670 N N . GLY A 1 93 ? 4.334 -0.047 12.777 1.00 91.06 93 GLY A N 1
ATOM 671 C CA . GLY A 1 93 ? 4.027 -1.080 13.770 1.00 91.06 93 GLY A CA 1
ATOM 672 C C . GLY A 1 93 ? 3.716 -0.532 15.168 1.00 91.06 93 GLY A C 1
ATOM 673 O O . GLY A 1 93 ? 3.822 -1.261 16.151 1.00 91.06 93 GLY A O 1
ATOM 674 N N . SER A 1 94 ? 3.413 0.765 15.303 1.00 93.00 94 SER A N 1
ATOM 675 C CA . SER A 1 94 ? 3.286 1.424 16.605 1.00 93.00 94 SER A CA 1
ATOM 676 C C . SER A 1 94 ? 2.286 2.572 16.566 1.00 93.00 94 SER A C 1
ATOM 678 O O . SER A 1 94 ? 2.420 3.489 15.762 1.00 93.00 94 SER A O 1
ATOM 680 N N . LEU A 1 95 ? 1.346 2.581 17.520 1.00 93.69 95 LEU A N 1
ATOM 681 C CA . LEU A 1 95 ? 0.371 3.666 17.688 1.00 93.69 95 LEU A CA 1
ATOM 682 C C . LEU A 1 95 ? 1.042 5.031 17.844 1.00 93.69 95 LEU A C 1
ATOM 684 O O . LEU A 1 95 ? 0.610 6.004 17.237 1.00 93.69 95 LEU A O 1
ATOM 688 N N . ARG A 1 96 ? 2.111 5.100 18.647 1.00 93.75 96 ARG A N 1
ATOM 689 C CA . ARG A 1 96 ? 2.802 6.363 18.920 1.00 93.75 96 ARG A CA 1
ATOM 690 C C . ARG A 1 96 ? 3.484 6.897 17.666 1.00 93.75 96 ARG A C 1
ATOM 692 O O . ARG A 1 96 ? 3.265 8.042 17.308 1.00 93.75 96 ARG A O 1
ATOM 699 N N . ARG A 1 97 ? 4.239 6.048 16.962 1.00 94.75 97 ARG A N 1
ATOM 700 C CA . ARG A 1 97 ? 4.926 6.455 15.727 1.00 94.75 97 ARG A CA 1
ATOM 701 C C . ARG A 1 97 ? 3.947 6.794 14.604 1.00 94.75 97 ARG A C 1
ATOM 703 O O . ARG A 1 97 ? 4.212 7.721 13.852 1.00 94.75 97 ARG A O 1
ATOM 710 N N . ALA A 1 98 ? 2.827 6.078 14.500 1.00 94.44 98 ALA A N 1
ATOM 711 C CA . ALA A 1 98 ? 1.765 6.415 13.558 1.00 94.44 98 ALA A CA 1
ATOM 712 C C . ALA A 1 98 ? 1.141 7.781 13.882 1.00 94.44 98 ALA A C 1
ATOM 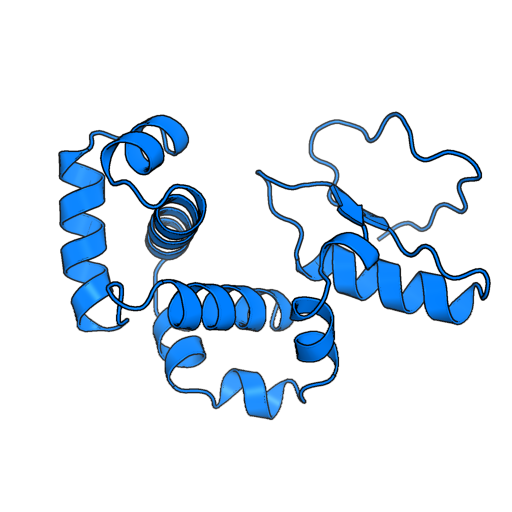714 O O . ALA A 1 98 ? 0.935 8.587 12.983 1.00 94.44 98 ALA A O 1
ATOM 715 N N . ALA A 1 99 ? 0.895 8.070 15.162 1.00 94.75 99 ALA A N 1
ATOM 716 C CA . ALA A 1 99 ? 0.390 9.364 15.609 1.00 94.75 99 ALA A CA 1
ATOM 717 C C . ALA A 1 99 ? 1.373 10.506 15.315 1.00 94.75 99 ALA A C 1
ATOM 719 O O . ALA A 1 99 ? 0.962 11.524 14.764 1.00 94.75 99 ALA A O 1
ATOM 720 N N . ASP A 1 100 ? 2.664 10.298 15.589 1.00 95.81 100 ASP A N 1
ATOM 721 C CA . ASP A 1 100 ? 3.723 11.260 15.268 1.00 95.81 100 ASP A CA 1
ATOM 722 C C . ASP A 1 100 ? 3.781 11.540 13.754 1.00 95.81 100 ASP A C 1
ATOM 724 O O . ASP A 1 100 ? 3.854 12.696 13.340 1.00 95.81 100 ASP A O 1
ATOM 728 N N . LEU A 1 101 ? 3.690 10.487 12.930 1.00 93.00 101 LEU A N 1
ATOM 729 C CA . LEU A 1 101 ? 3.724 10.564 11.465 1.00 93.00 101 LEU A CA 1
ATOM 730 C C . LEU A 1 101 ? 2.495 11.268 10.876 1.00 93.00 101 LEU A C 1
ATOM 732 O O . LEU A 1 101 ? 2.619 11.982 9.887 1.00 93.00 101 LEU A O 1
ATOM 736 N N . LEU A 1 102 ? 1.320 11.077 11.475 1.00 93.12 102 LEU A N 1
ATOM 737 C CA . LEU A 1 102 ? 0.071 11.716 11.047 1.00 93.12 102 LEU A CA 1
ATOM 738 C C . LEU A 1 102 ? -0.152 13.091 11.692 1.00 93.12 102 LEU A C 1
ATOM 740 O O . LEU A 1 102 ? -1.164 13.730 11.416 1.00 93.12 102 LEU A O 1
ATOM 744 N N . HIS A 1 103 ? 0.746 13.531 12.579 1.00 93.75 103 HIS A N 1
ATOM 745 C CA . HIS A 1 103 ? 0.562 14.717 13.422 1.00 93.75 103 HIS A CA 1
ATOM 746 C C . HIS A 1 103 ? -0.758 14.696 14.218 1.00 93.75 103 HIS A C 1
ATOM 748 O O . HIS A 1 103 ? -1.402 15.722 14.438 1.00 93.75 103 HIS A O 1
ATOM 754 N N . LEU A 1 104 ? -1.160 13.505 14.668 1.00 93.88 104 LEU A N 1
ATOM 755 C CA . LEU A 1 104 ? -2.358 13.269 15.467 1.00 93.88 104 LEU A CA 1
ATOM 756 C C . LEU A 1 104 ? -1.993 12.937 16.911 1.00 93.88 104 LEU A C 1
ATOM 758 O O . LEU A 1 104 ? -0.885 12.517 17.234 1.00 93.88 104 LEU A O 1
ATOM 762 N N . HIS A 1 105 ? -2.971 13.054 17.804 1.00 94.88 105 HIS A N 1
ATOM 763 C CA . HIS A 1 105 ? -2.819 12.527 19.151 1.00 94.88 105 HIS A CA 1
ATOM 764 C C . HIS A 1 105 ? -2.952 10.995 19.147 1.00 94.88 105 HIS A C 1
ATOM 766 O O . HIS A 1 105 ? -3.845 10.440 18.502 1.00 94.88 105 HIS A O 1
ATOM 772 N N . HIS A 1 106 ? -2.111 10.300 19.918 1.00 91.38 106 HIS A N 1
ATOM 773 C CA . HIS A 1 106 ? -2.098 8.831 19.978 1.00 91.38 106 HIS A CA 1
ATOM 774 C C . HIS A 1 106 ? -3.462 8.219 20.351 1.00 91.38 106 HIS A C 1
ATOM 776 O O . HIS A 1 106 ? -3.823 7.162 19.837 1.00 91.38 106 HIS A O 1
ATOM 782 N N . SER A 1 107 ? -4.253 8.892 21.198 1.00 94.94 107 SER A N 1
ATOM 783 C CA . SER A 1 107 ? -5.600 8.430 21.567 1.00 94.94 107 SER A CA 1
ATOM 784 C C . SER A 1 107 ? -6.600 8.503 20.407 1.00 94.94 107 SER A C 1
ATOM 786 O O . SER A 1 107 ? -7.499 7.667 20.328 1.00 94.94 107 SER A O 1
ATOM 788 N N . SER A 1 108 ? -6.433 9.456 19.485 1.00 95.00 108 SER A N 1
ATOM 789 C CA . SER A 1 108 ? -7.239 9.541 18.264 1.00 95.00 108 SER A CA 1
ATOM 790 C C . SER A 1 108 ? -6.915 8.385 17.321 1.00 95.00 108 SER A C 1
ATOM 792 O O . SER A 1 108 ? -7.831 7.737 16.821 1.00 95.00 108 SER A O 1
ATOM 794 N N . VAL A 1 109 ? -5.624 8.081 17.137 1.00 95.19 109 VAL A N 1
ATOM 795 C CA . VAL A 1 109 ? -5.164 6.946 16.316 1.00 95.19 109 VAL A CA 1
ATOM 796 C C . VAL A 1 109 ? -5.654 5.618 16.888 1.00 95.19 109 VAL A C 1
ATOM 798 O O . VAL A 1 109 ? -6.204 4.812 16.147 1.00 95.19 109 VAL A O 1
ATOM 801 N N . SER A 1 110 ? -5.537 5.417 18.206 1.00 95.81 110 SER A N 1
ATOM 802 C CA . SER A 1 110 ? -6.056 4.218 18.880 1.00 95.81 110 SER A CA 1
ATOM 803 C C . SER A 1 110 ? -7.549 4.030 18.619 1.00 95.81 110 SER A C 1
ATOM 805 O O . SER A 1 110 ? -7.956 2.980 18.142 1.00 95.81 110 SER A O 1
ATOM 807 N N . ARG A 1 111 ? -8.363 5.071 18.847 1.00 95.38 111 ARG A N 1
ATOM 808 C CA . ARG A 1 111 ? -9.818 4.994 18.647 1.00 95.38 111 ARG A CA 1
ATOM 809 C C . ARG A 1 111 ? -10.194 4.699 17.194 1.00 95.38 111 ARG A C 1
ATOM 811 O O . ARG A 1 111 ? -11.152 3.972 16.952 1.00 95.38 111 ARG A O 1
ATOM 818 N N . ARG A 1 112 ? -9.471 5.280 16.231 1.00 95.50 112 ARG A N 1
ATOM 819 C CA . ARG A 1 112 ? -9.682 4.996 14.804 1.00 95.50 112 ARG A CA 1
ATOM 820 C C . ARG A 1 112 ? -9.348 3.546 14.481 1.00 95.50 112 ARG A C 1
ATOM 822 O O . ARG A 1 112 ? -10.161 2.876 13.860 1.00 95.50 112 ARG A O 1
ATOM 829 N N . LEU A 1 113 ? -8.215 3.034 14.959 1.00 95.50 113 LEU A N 1
ATOM 830 C CA . LEU A 1 113 ? -7.841 1.634 14.751 1.00 95.50 113 LEU A CA 1
ATOM 831 C C . LEU A 1 113 ? -8.815 0.659 15.421 1.00 95.50 113 LEU A C 1
ATOM 833 O O . LEU A 1 113 ? -9.124 -0.362 14.819 1.00 95.50 113 LEU A O 1
ATOM 837 N N . ASP A 1 114 ? -9.377 0.997 16.584 1.00 95.56 114 ASP A N 1
ATOM 838 C CA . ASP A 1 114 ? -10.438 0.198 17.217 1.00 95.56 114 ASP A CA 1
ATOM 839 C C . ASP A 1 114 ? -11.712 0.140 16.355 1.00 95.56 114 ASP A C 1
ATOM 841 O O . ASP A 1 114 ? -12.420 -0.867 16.336 1.00 95.56 114 ASP A O 1
ATOM 845 N N . GLN A 1 115 ? -12.027 1.224 15.640 1.00 94.56 115 GLN A N 1
ATOM 846 C CA . GLN A 1 115 ? -13.167 1.280 14.726 1.00 94.56 115 GLN A CA 1
ATOM 847 C C . GLN A 1 115 ? -12.885 0.521 13.422 1.00 94.56 115 GLN A C 1
ATOM 849 O O . GLN A 1 115 ? -13.732 -0.257 12.985 1.00 94.56 115 GLN A O 1
ATOM 854 N N . ILE A 1 116 ? -11.699 0.707 12.834 1.00 95.75 116 ILE A N 1
ATOM 855 C CA . ILE A 1 116 ? -11.228 -0.018 11.641 1.00 95.75 116 ILE A CA 1
ATOM 856 C C . ILE A 1 116 ? -11.166 -1.525 11.924 1.00 95.75 116 ILE A C 1
ATOM 858 O O . ILE A 1 116 ? -11.592 -2.329 11.099 1.00 95.75 116 ILE A O 1
ATOM 862 N N . GLY A 1 117 ? -10.729 -1.906 13.128 1.00 93.81 117 GLY A N 1
ATOM 863 C CA . GLY A 1 117 ? -10.642 -3.286 13.607 1.00 93.81 117 GLY A CA 1
ATOM 864 C C . GLY A 1 117 ? -11.966 -4.057 13.603 1.00 93.81 117 GLY A C 1
ATOM 865 O O . GLY A 1 117 ? -11.970 -5.276 13.749 1.00 93.81 117 GLY A O 1
ATOM 866 N N . ARG A 1 118 ? -13.105 -3.372 13.430 1.00 93.31 118 ARG A N 1
ATOM 867 C CA . ARG A 1 118 ? -14.426 -4.010 13.301 1.00 93.31 118 ARG A CA 1
ATOM 868 C C . ARG A 1 118 ? -14.695 -4.559 11.902 1.00 93.31 118 ARG A C 1
ATOM 870 O O . ARG A 1 118 ? -15.568 -5.410 11.762 1.00 93.31 118 ARG A O 1
ATOM 877 N N . SER A 1 119 ? -14.000 -4.055 10.884 1.00 91.81 119 SER A N 1
ATOM 878 C CA . SER A 1 119 ? -14.162 -4.467 9.484 1.00 91.81 119 SER A CA 1
ATOM 879 C C . SER A 1 119 ? -12.898 -5.076 8.883 1.00 91.81 119 SER A C 1
ATOM 881 O O . SER A 1 119 ? -13.004 -5.868 7.950 1.00 91.81 119 SER A O 1
ATOM 883 N N . VAL A 1 120 ? -11.720 -4.735 9.408 1.00 92.88 120 VAL A N 1
ATOM 884 C CA . VAL A 1 120 ? -10.415 -5.196 8.922 1.00 92.88 120 VAL A CA 1
ATOM 885 C C . VAL A 1 120 ? -9.628 -5.807 10.075 1.00 92.88 120 VAL A C 1
ATOM 887 O O . VAL A 1 120 ? -9.599 -5.255 11.172 1.00 92.88 120 VAL A O 1
ATOM 890 N N . ASP A 1 121 ? -8.950 -6.928 9.833 1.00 90.56 121 ASP A N 1
ATOM 891 C CA . ASP A 1 121 ? -8.076 -7.547 10.830 1.00 90.56 121 ASP A CA 1
ATOM 892 C C . ASP A 1 121 ? -6.750 -6.784 10.964 1.00 90.56 121 ASP A C 1
ATOM 894 O O . ASP A 1 121 ? -5.747 -7.091 10.321 1.00 90.56 121 ASP A O 1
ATOM 898 N N . VAL A 1 122 ? -6.747 -5.782 11.843 1.00 88.38 122 VAL A N 1
ATOM 899 C CA . VAL A 1 122 ? -5.571 -4.953 12.144 1.00 88.38 122 VAL A CA 1
ATOM 900 C C . VAL A 1 122 ? -4.487 -5.686 12.948 1.00 88.38 122 VAL A C 1
ATOM 902 O O . VAL A 1 122 ? -3.412 -5.124 13.160 1.00 88.38 122 VAL A O 1
ATOM 905 N N . SER A 1 123 ? -4.747 -6.919 13.405 1.00 88.69 123 SER A N 1
ATOM 906 C CA . SER A 1 123 ? -3.759 -7.735 14.122 1.00 88.69 123 SER A CA 1
ATOM 907 C C . SER A 1 123 ? -2.815 -8.471 13.167 1.00 88.69 123 SER A C 1
ATOM 909 O O . SER A 1 123 ? -1.625 -8.609 13.462 1.00 88.69 123 SER A O 1
ATOM 911 N N . ASP A 1 124 ? -3.303 -8.851 11.981 1.00 93.12 124 ASP A N 1
ATOM 912 C CA . ASP A 1 124 ? -2.486 -9.380 10.890 1.00 93.12 124 ASP A CA 1
ATOM 913 C C . ASP A 1 124 ? -2.011 -8.246 9.966 1.00 93.12 124 ASP A C 1
ATOM 915 O O . ASP A 1 124 ? -2.591 -7.923 8.920 1.00 93.12 124 ASP A O 1
ATOM 919 N N . LEU A 1 125 ? -0.897 -7.627 10.362 1.00 91.62 125 LEU A N 1
ATOM 920 C CA . LEU A 1 125 ? -0.278 -6.546 9.595 1.00 91.62 125 LEU A CA 1
ATOM 921 C C . LEU A 1 125 ? 0.215 -6.997 8.217 1.00 91.62 125 LEU A C 1
ATOM 923 O O . LEU A 1 125 ? 0.275 -6.174 7.306 1.00 91.62 125 LEU A O 1
ATOM 927 N N . ALA A 1 126 ? 0.598 -8.265 8.043 1.00 92.38 126 ALA A N 1
ATOM 928 C CA . ALA A 1 126 ? 1.093 -8.749 6.757 1.00 92.38 126 ALA A CA 1
ATOM 929 C C . ALA A 1 126 ? -0.055 -8.833 5.747 1.00 92.38 126 ALA A C 1
ATOM 931 O O . ALA A 1 126 ? 0.044 -8.285 4.645 1.00 92.38 126 ALA A O 1
ATOM 932 N N . ARG A 1 127 ? -1.171 -9.440 6.159 1.00 94.25 127 ARG A N 1
ATOM 933 C CA . ARG A 1 127 ? -2.401 -9.512 5.368 1.00 94.25 127 ARG A CA 1
ATOM 934 C C . ARG A 1 127 ? -2.960 -8.127 5.059 1.00 94.25 127 ARG A C 1
ATOM 936 O O . ARG A 1 127 ? -3.270 -7.838 3.905 1.00 94.25 127 ARG A O 1
ATOM 943 N N . THR A 1 128 ? -2.998 -7.240 6.052 1.00 94.69 128 THR A N 1
ATOM 944 C CA . THR A 1 128 ? -3.471 -5.861 5.866 1.00 94.69 128 THR A CA 1
ATOM 945 C C . THR A 1 128 ? -2.596 -5.080 4.883 1.00 94.69 128 THR A C 1
ATOM 947 O O . THR A 1 128 ? -3.116 -4.425 3.981 1.00 94.69 128 THR A O 1
ATOM 950 N N . LYS A 1 129 ? -1.263 -5.184 4.991 1.00 93.56 129 LYS A N 1
ATOM 951 C CA . LYS A 1 129 ? -0.333 -4.562 4.031 1.00 93.56 129 LYS A CA 1
ATOM 952 C C . LYS A 1 129 ? -0.550 -5.069 2.613 1.00 93.56 129 LYS A C 1
ATOM 954 O O . LYS A 1 129 ? -0.504 -4.275 1.677 1.00 93.56 129 LYS A O 1
ATOM 959 N N . LEU A 1 130 ? -0.794 -6.369 2.451 1.00 94.62 130 LEU A N 1
ATOM 960 C CA . LEU A 1 130 ? -1.062 -6.963 1.145 1.00 94.62 130 LEU A CA 1
ATOM 961 C C . LEU A 1 130 ? -2.369 -6.428 0.544 1.00 94.62 130 LEU A C 1
ATOM 963 O O . LEU A 1 130 ? -2.407 -6.096 -0.638 1.00 94.62 130 LEU A O 1
ATOM 967 N N .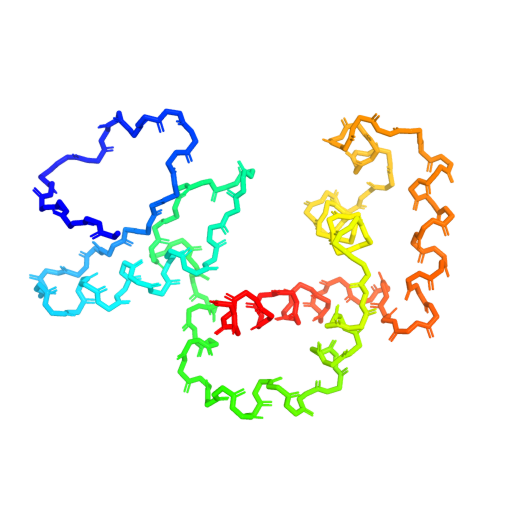 ALA A 1 131 ? -3.414 -6.285 1.358 1.00 95.50 131 ALA A N 1
ATOM 968 C CA . ALA A 1 131 ? -4.691 -5.731 0.925 1.00 95.50 131 ALA A CA 1
ATOM 969 C C . ALA A 1 131 ? -4.593 -4.231 0.575 1.00 95.50 131 ALA A C 1
ATOM 971 O O . ALA A 1 131 ? -5.123 -3.811 -0.452 1.00 95.50 131 ALA A O 1
ATOM 972 N N . LEU A 1 132 ? -3.847 -3.431 1.351 1.00 94.62 132 LEU A N 1
ATOM 973 C CA . LEU A 1 132 ? -3.548 -2.028 1.019 1.00 94.62 132 LEU A CA 1
ATOM 974 C C . LEU A 1 132 ? -2.741 -1.911 -0.283 1.00 94.62 132 LEU A C 1
ATOM 976 O O . LEU A 1 132 ? -3.016 -1.048 -1.113 1.00 94.62 132 LEU A O 1
ATOM 980 N N . ALA A 1 133 ? -1.760 -2.792 -0.482 1.00 94.56 133 ALA A N 1
ATOM 981 C CA . ALA A 1 133 ? -0.980 -2.874 -1.713 1.00 94.56 133 ALA A CA 1
ATOM 982 C C . ALA A 1 133 ? -1.853 -3.247 -2.925 1.00 94.56 133 ALA A C 1
ATOM 984 O O . ALA A 1 133 ? -1.699 -2.661 -3.993 1.00 94.56 133 ALA A O 1
ATOM 985 N N . ALA A 1 134 ? -2.794 -4.177 -2.756 1.00 95.88 134 ALA A N 1
ATOM 986 C CA . ALA A 1 134 ? -3.765 -4.538 -3.783 1.00 95.88 134 ALA A CA 1
ATOM 987 C C . ALA A 1 134 ? -4.726 -3.385 -4.114 1.00 95.88 134 ALA A C 1
ATOM 989 O O . ALA A 1 134 ? -5.011 -3.157 -5.288 1.00 95.88 134 ALA A O 1
ATOM 990 N N . LEU A 1 135 ? -5.187 -2.635 -3.106 1.00 94.81 135 LEU A N 1
ATOM 991 C CA . LEU A 1 135 ? -6.075 -1.484 -3.293 1.00 94.81 135 LEU A CA 1
ATOM 992 C C . LEU A 1 135 ? -5.440 -0.412 -4.190 1.00 94.81 135 LEU A C 1
ATOM 994 O O . LEU A 1 135 ? -6.095 0.070 -5.106 1.00 94.81 135 LEU A O 1
ATOM 998 N N . LYS A 1 136 ? -4.145 -0.125 -4.008 1.00 92.69 136 LYS A N 1
ATOM 999 C CA . LYS A 1 136 ? -3.375 0.830 -4.833 1.00 92.69 136 LYS A CA 1
ATOM 1000 C C . LYS A 1 136 ? -3.336 0.485 -6.329 1.00 92.69 136 LYS A C 1
ATOM 1002 O O . LYS A 1 136 ? -3.011 1.329 -7.153 1.00 92.69 136 LYS A O 1
ATOM 1007 N N . LEU A 1 137 ? -3.632 -0.762 -6.702 1.00 92.62 137 LEU A N 1
ATOM 1008 C CA . LEU A 1 137 ? -3.695 -1.195 -8.102 1.00 92.62 137 LEU A CA 1
ATOM 1009 C C . LEU A 1 137 ? -5.079 -0.999 -8.739 1.00 92.62 137 LEU A C 1
ATOM 1011 O O . LEU A 1 137 ? -5.220 -1.239 -9.943 1.00 92.62 137 LEU A O 1
ATOM 1015 N N . LEU A 1 138 ? -6.086 -0.621 -7.946 1.00 90.50 138 LEU A N 1
ATOM 1016 C CA . LEU A 1 138 ? -7.451 -0.353 -8.402 1.00 90.50 138 LEU A CA 1
ATOM 1017 C C . LEU A 1 138 ? -7.678 1.105 -8.817 1.00 90.50 138 LEU A C 1
ATOM 1019 O O . LEU A 1 138 ? -8.615 1.347 -9.585 1.00 90.50 138 LEU A O 1
ATOM 1023 N N . ASP A 1 139 ? -6.834 2.008 -8.315 1.00 67.31 139 ASP A N 1
ATOM 1024 C CA . ASP A 1 139 ? -6.804 3.447 -8.604 1.00 67.31 139 ASP A CA 1
ATOM 1025 C C . ASP A 1 139 ? -6.008 3.756 -9.897 1.00 67.31 139 ASP A C 1
ATOM 1027 O O . ASP A 1 139 ? -6.415 4.686 -10.633 1.00 67.31 139 ASP A O 1
#

InterPro domains:
  IPR025736 PucR C-terminal helix-turn-helix domain [PF13556] (84-122)
  IPR042070 PucR C-terminal helix-turn-helix domain superfamily [G3DSA:1.10.10.2840] (26-139)